Protein AF-A0A7R9DQ78-F1 (afdb_monomer)

Secondary structure (DSSP, 8-state):
------TTSHHHHHHHHHHHHTTTTTS---TT--------HHHHHHHT---TT-S-HHHHHTT----SEEEPPP----------SPPP--------------GGGGGGGSEEE-SSPPHHHHHHTT-TTTGGG-S-EEE--TTSS-S------

Organism: Timema poppense (NCBI:txid170557)

Structure (mmCIF, N/CA/C/O backbone):
data_AF-A0A7R9DQ78-F1
#
_entry.id   AF-A0A7R9DQ78-F1
#
loop_
_atom_site.group_PDB
_atom_site.id
_atom_site.type_symbol
_atom_site.label_atom_id
_atom_site.label_alt_id
_atom_site.label_comp_id
_atom_site.label_asym_id
_atom_site.label_entity_id
_atom_site.label_seq_id
_atom_site.pdbx_PDB_ins_code
_atom_site.Cartn_x
_atom_site.Cartn_y
_atom_site.Cartn_z
_atom_site.occupancy
_atom_site.B_iso_or_equiv
_atom_site.auth_seq_id
_atom_site.auth_comp_id
_atom_site.auth_asym_id
_atom_site.auth_atom_id
_atom_site.pdbx_PDB_model_num
ATOM 1 N N . MET A 1 1 ? 13.303 2.152 5.398 1.00 76.31 1 MET A N 1
ATOM 2 C CA . MET A 1 1 ? 12.383 1.521 6.368 1.00 76.31 1 MET A CA 1
ATOM 3 C C . MET A 1 1 ? 11.213 0.967 5.577 1.00 76.31 1 MET A C 1
ATOM 5 O O . MET A 1 1 ? 10.688 1.702 4.753 1.00 76.31 1 MET A O 1
ATOM 9 N N . LEU A 1 2 ? 10.875 -0.310 5.757 1.00 85.88 2 LEU A N 1
ATOM 10 C CA . LEU A 1 2 ? 9.734 -0.949 5.098 1.00 85.88 2 LEU A CA 1
ATOM 11 C C . LEU A 1 2 ? 8.553 -0.947 6.074 1.00 85.88 2 LEU A C 1
ATOM 13 O O . LEU A 1 2 ? 8.725 -1.350 7.222 1.00 85.88 2 LEU A O 1
ATOM 17 N N . LEU A 1 3 ? 7.386 -0.492 5.622 1.00 91.94 3 LEU A N 1
ATOM 18 C CA . LEU A 1 3 ? 6.128 -0.599 6.357 1.00 91.94 3 LEU A CA 1
ATOM 19 C C . LEU A 1 3 ? 5.245 -1.615 5.632 1.00 91.94 3 LEU A C 1
ATOM 21 O O . LEU A 1 3 ? 5.005 -1.466 4.435 1.00 91.94 3 LEU A O 1
ATOM 25 N N . LEU A 1 4 ? 4.789 -2.638 6.350 1.00 93.62 4 LEU A N 1
ATOM 26 C CA . LEU A 1 4 ? 3.867 -3.647 5.837 1.00 93.62 4 LEU A CA 1
ATOM 27 C C . LEU A 1 4 ? 2.483 -3.401 6.430 1.00 93.62 4 LEU A C 1
ATOM 29 O O . LEU A 1 4 ? 2.365 -3.136 7.624 1.00 93.62 4 LEU A O 1
ATOM 33 N N . LEU A 1 5 ? 1.462 -3.484 5.583 1.00 94.19 5 LEU A N 1
ATOM 34 C CA . LEU A 1 5 ? 0.057 -3.323 5.945 1.00 94.19 5 LEU A CA 1
ATOM 35 C C . LEU A 1 5 ? -0.730 -4.446 5.276 1.00 94.19 5 LEU A C 1
ATOM 37 O O . LEU A 1 5 ? -0.498 -4.738 4.100 1.00 94.19 5 LEU A O 1
ATOM 41 N N . THR A 1 6 ? -1.670 -5.057 5.992 1.00 93.75 6 THR A N 1
ATOM 42 C CA . THR A 1 6 ? -2.623 -5.978 5.368 1.00 93.75 6 THR A CA 1
ATOM 43 C C . THR A 1 6 ? -3.677 -5.188 4.590 1.00 93.75 6 THR A C 1
ATOM 45 O O . THR A 1 6 ? -4.413 -4.368 5.143 1.00 93.75 6 THR A O 1
ATOM 48 N N . ALA A 1 7 ? -3.722 -5.404 3.273 1.00 93.19 7 ALA A N 1
ATOM 49 C CA . ALA A 1 7 ? -4.668 -4.732 2.390 1.00 93.19 7 ALA A CA 1
ATOM 50 C C . ALA A 1 7 ? -6.108 -5.111 2.745 1.00 93.19 7 ALA A C 1
ATOM 52 O O . ALA A 1 7 ? -6.397 -6.257 3.091 1.00 93.19 7 ALA A O 1
ATOM 53 N N . GLY A 1 8 ? -7.018 -4.143 2.661 1.00 90.69 8 GLY A N 1
ATOM 54 C CA . GLY A 1 8 ? -8.436 -4.413 2.878 1.00 90.69 8 GLY A CA 1
ATOM 55 C C . GLY A 1 8 ? -8.864 -4.506 4.344 1.00 90.69 8 GLY A C 1
ATOM 56 O O . GLY A 1 8 ? -10.063 -4.592 4.602 1.00 90.69 8 GLY A O 1
ATOM 57 N N . THR A 1 9 ? -7.934 -4.481 5.303 1.00 93.38 9 THR A N 1
ATOM 58 C CA . THR A 1 9 ? -8.229 -4.672 6.731 1.00 93.38 9 THR A CA 1
ATOM 59 C C . THR A 1 9 ? -8.258 -3.354 7.514 1.00 93.38 9 THR A C 1
ATOM 61 O O . THR A 1 9 ? -8.007 -2.262 6.992 1.00 93.38 9 THR A O 1
ATOM 64 N N . ILE A 1 10 ? -8.518 -3.467 8.819 1.00 92.62 10 ILE A N 1
ATOM 65 C CA . ILE A 1 10 ? -8.425 -2.359 9.770 1.00 92.62 10 ILE A CA 1
ATOM 66 C C . ILE A 1 10 ? -7.028 -1.717 9.817 1.00 92.62 10 ILE A C 1
ATOM 68 O O . ILE A 1 10 ? -6.933 -0.521 10.088 1.00 92.62 10 ILE A O 1
ATOM 72 N N . GLU A 1 11 ? -5.949 -2.454 9.524 1.00 93.50 11 GLU A N 1
ATOM 73 C CA . GLU A 1 11 ? -4.587 -1.898 9.517 1.00 93.50 11 GLU A CA 1
ATOM 74 C C . GLU A 1 11 ? -4.453 -0.784 8.477 1.00 93.50 11 GLU A C 1
ATOM 76 O O . GLU A 1 11 ? -3.939 0.296 8.778 1.00 93.50 11 GLU A O 1
ATOM 81 N N . GLU A 1 12 ? -4.996 -1.003 7.277 1.00 92.00 12 GLU A N 1
ATOM 82 C CA . GLU A 1 12 ? -4.998 -0.005 6.211 1.00 92.00 12 GLU A CA 1
ATOM 83 C C . GLU A 1 12 ? -5.835 1.228 6.600 1.00 92.00 12 GLU A C 1
ATOM 85 O O . GLU A 1 12 ? -5.408 2.366 6.395 1.00 92.00 12 GLU A O 1
ATOM 90 N N . LYS A 1 13 ? -6.989 1.031 7.255 1.00 89.19 13 LYS A N 1
ATOM 91 C CA . LYS A 1 13 ? -7.836 2.133 7.755 1.00 89.19 13 LYS A CA 1
ATOM 92 C C . LYS A 1 13 ? -7.149 2.934 8.869 1.00 89.19 13 LYS A C 1
ATOM 94 O O . LYS A 1 13 ? -7.271 4.160 8.920 1.00 89.19 13 LYS A O 1
ATOM 99 N N . ILE A 1 14 ? -6.418 2.272 9.769 1.00 89.00 14 ILE A N 1
ATOM 100 C CA . ILE A 1 14 ? -5.626 2.938 10.815 1.00 89.00 14 ILE A CA 1
ATOM 101 C C . ILE A 1 14 ? -4.514 3.766 10.173 1.00 89.00 14 ILE A C 1
ATOM 103 O O . ILE A 1 14 ? -4.357 4.933 10.535 1.00 89.00 14 ILE A O 1
ATOM 107 N N . PHE A 1 15 ? -3.798 3.207 9.197 1.00 90.00 15 PHE A N 1
ATOM 108 C CA . PHE A 1 15 ? -2.771 3.926 8.449 1.00 90.00 15 PHE A CA 1
ATOM 109 C C . PHE A 1 15 ? -3.339 5.186 7.781 1.00 90.00 15 PHE A C 1
ATOM 111 O O . PHE A 1 15 ? -2.819 6.280 8.000 1.00 90.00 15 PHE A O 1
ATOM 118 N N . GLN A 1 16 ? -4.465 5.066 7.069 1.00 87.31 16 GLN A N 1
ATOM 119 C CA . GLN A 1 16 ? -5.174 6.200 6.460 1.00 87.31 16 GLN A CA 1
ATOM 120 C C . GLN A 1 16 ? -5.524 7.282 7.489 1.00 87.31 16 GLN A C 1
ATOM 122 O O . GLN A 1 16 ? -5.319 8.473 7.242 1.00 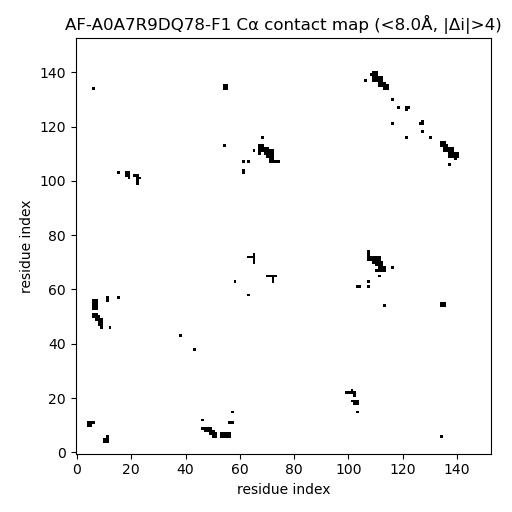87.31 16 GLN A O 1
ATOM 127 N N . ARG A 1 17 ? -6.010 6.893 8.675 1.00 84.19 17 ARG A N 1
ATOM 128 C CA . ARG A 1 17 ? -6.298 7.841 9.761 1.00 84.19 17 ARG A CA 1
ATOM 129 C C . ARG A 1 17 ? -5.046 8.495 10.317 1.00 84.19 17 ARG A C 1
ATOM 131 O O . ARG A 1 17 ? -5.105 9.681 10.609 1.00 84.19 17 ARG A O 1
ATOM 138 N N . GLN A 1 18 ? -3.946 7.766 10.487 1.00 83.75 18 GLN A N 1
ATOM 139 C CA . GLN A 1 18 ? -2.691 8.323 11.000 1.00 83.75 18 GLN A CA 1
ATOM 140 C C . GLN A 1 18 ? -2.157 9.401 10.059 1.00 83.75 18 GLN A C 1
ATOM 142 O O . GLN A 1 18 ? -1.933 10.532 10.487 1.00 83.75 18 GLN A O 1
ATOM 147 N N . ILE A 1 19 ? -2.059 9.095 8.765 1.00 78.94 19 ILE A N 1
ATOM 148 C CA . ILE A 1 19 ? -1.566 10.063 7.781 1.00 78.94 19 ILE A CA 1
ATOM 149 C C . ILE A 1 19 ? -2.541 11.231 7.577 1.00 78.94 19 ILE A C 1
ATOM 151 O O . ILE A 1 19 ? -2.100 12.341 7.298 1.00 78.94 19 ILE A O 1
ATOM 155 N N . SER A 1 20 ? -3.848 11.025 7.779 1.00 72.88 20 SER A N 1
ATOM 156 C CA . SER A 1 20 ? -4.847 12.102 7.699 1.00 72.88 20 SER A CA 1
ATOM 157 C C . SER A 1 20 ? -4.870 12.986 8.956 1.00 72.88 20 SER A C 1
ATOM 159 O O . SER A 1 20 ? -4.969 14.204 8.847 1.00 72.88 20 SER A O 1
ATOM 161 N N . LYS A 1 21 ? -4.736 12.408 10.161 1.00 63.38 21 LYS A N 1
ATOM 162 C CA . LYS A 1 21 ? -4.788 13.136 11.445 1.00 63.38 21 LYS A CA 1
ATOM 163 C C . LYS A 1 21 ? -3.554 13.997 11.702 1.00 63.38 21 LYS A C 1
ATOM 165 O O . LYS A 1 21 ? -3.697 15.099 12.221 1.00 63.38 21 LYS A O 1
ATOM 170 N N . THR A 1 22 ? -2.361 13.551 11.305 1.00 53.00 22 THR A N 1
ATOM 171 C CA . THR A 1 22 ? -1.134 14.365 11.415 1.00 53.00 22 THR A CA 1
ATOM 172 C C . THR A 1 22 ? -1.160 15.606 10.507 1.00 53.00 22 THR A C 1
ATOM 174 O O . THR A 1 22 ? -0.344 16.501 10.686 1.00 53.00 22 THR A O 1
ATOM 177 N N . GLY A 1 23 ? -2.095 15.698 9.553 1.00 48.34 23 GLY A N 1
ATOM 178 C CA . GLY A 1 23 ? -2.312 16.899 8.736 1.00 48.34 23 GLY A CA 1
ATOM 179 C C . GLY A 1 23 ? -3.198 17.975 9.379 1.00 48.34 23 GLY A C 1
ATOM 180 O O . GLY A 1 23 ? -3.274 19.067 8.839 1.00 48.34 23 GLY A O 1
ATOM 181 N N . LEU A 1 24 ? -3.871 17.687 10.502 1.00 44.72 24 LEU A N 1
ATOM 182 C CA . LEU A 1 24 ? -4.778 18.628 11.184 1.00 44.72 24 LEU A CA 1
ATOM 183 C C . LEU A 1 24 ? -4.244 19.113 12.542 1.00 44.72 24 LEU A C 1
ATOM 185 O O . LEU A 1 24 ? -4.721 20.115 13.065 1.00 44.72 24 LEU A O 1
ATOM 189 N N . SER A 1 25 ? -3.258 18.426 13.129 1.00 46.66 25 SER A N 1
ATOM 190 C CA . SER A 1 25 ? -2.726 18.733 14.468 1.00 46.66 25 SER A CA 1
ATOM 191 C C . SER A 1 25 ? -1.765 19.927 14.524 1.00 46.66 25 SER A C 1
ATOM 193 O O . SER A 1 25 ? -1.240 20.225 15.592 1.00 46.66 25 SER A O 1
ATOM 195 N N . GLU A 1 26 ? -1.503 20.591 13.397 1.00 49.69 26 GLU A N 1
ATOM 196 C CA . GLU A 1 26 ? -0.746 21.852 13.353 1.00 49.69 26 GLU A CA 1
ATOM 197 C C . GLU A 1 26 ? -1.657 23.081 13.566 1.00 49.69 26 GLU A C 1
ATOM 199 O O . GLU A 1 26 ? -1.175 24.177 13.844 1.00 49.69 26 GLU A O 1
ATOM 204 N N . ALA A 1 27 ? -2.983 22.898 13.522 1.00 50.84 27 ALA A N 1
ATOM 205 C CA . ALA A 1 27 ? -3.949 23.908 13.936 1.00 50.84 27 ALA A CA 1
ATOM 206 C C . ALA A 1 27 ? -4.139 23.841 15.461 1.00 50.84 27 ALA A C 1
ATOM 208 O O . ALA A 1 27 ? -4.576 22.827 16.002 1.00 50.84 27 ALA A O 1
ATOM 209 N N . VAL A 1 28 ? -3.788 24.923 16.159 1.00 50.69 28 VAL A N 1
ATOM 210 C CA . VAL A 1 28 ? -3.911 25.082 17.617 1.00 50.69 28 VAL A CA 1
ATOM 211 C C . VAL A 1 28 ? -5.338 24.738 18.068 1.00 50.69 28 VAL A C 1
ATOM 213 O O . VAL A 1 28 ? -6.279 25.475 17.782 1.00 50.69 28 VAL A O 1
ATOM 216 N N . VAL A 1 29 ? -5.507 23.610 18.764 1.00 58.34 29 VAL A N 1
ATOM 217 C CA . VAL A 1 29 ? -6.803 23.204 19.325 1.00 58.34 29 VAL A CA 1
ATOM 218 C C . VAL A 1 29 ? -7.006 23.926 20.651 1.00 58.34 29 VAL A C 1
ATOM 220 O O . VAL A 1 29 ? -6.279 23.697 21.617 1.00 58.34 29 VAL A O 1
ATOM 223 N N . ASP A 1 30 ? -8.007 24.801 20.682 1.00 52.09 30 ASP A N 1
ATOM 224 C CA . ASP A 1 30 ? -8.514 25.436 21.894 1.00 52.09 30 ASP A CA 1
ATOM 225 C C . ASP A 1 30 ? -8.951 24.341 22.900 1.00 52.09 30 ASP A C 1
ATOM 227 O O . ASP A 1 30 ? -9.775 23.488 22.547 1.00 52.09 30 ASP A O 1
ATOM 231 N N . PRO A 1 31 ? -8.421 24.305 24.141 1.00 55.16 31 PRO A N 1
ATOM 232 C CA . PRO A 1 31 ? -8.702 23.242 25.116 1.00 55.16 31 PRO A CA 1
ATOM 233 C C . PRO A 1 31 ? -10.181 23.158 25.530 1.00 55.16 31 PRO A C 1
ATOM 235 O O . PRO A 1 31 ? -10.592 22.183 26.158 1.00 55.16 31 PRO A O 1
ATOM 238 N N . SER A 1 32 ? -10.987 24.160 25.171 1.00 53.84 32 SER A N 1
ATOM 239 C CA . SER A 1 32 ? -12.433 24.205 25.398 1.00 53.84 32 SER A CA 1
ATOM 240 C C . SER A 1 32 ? -13.258 23.425 24.360 1.00 53.84 32 SER A C 1
ATOM 242 O O . SER A 1 32 ? -14.420 23.111 24.614 1.00 53.84 32 SER A O 1
ATOM 244 N N . ASN A 1 33 ? -12.665 23.055 23.219 1.00 49.62 33 ASN A N 1
ATOM 245 C CA . ASN A 1 33 ? -13.328 22.327 22.137 1.00 49.62 33 ASN A CA 1
ATOM 246 C C . ASN A 1 33 ? -12.685 20.949 21.948 1.00 49.62 33 ASN A C 1
ATOM 248 O O . ASN A 1 33 ? -12.184 20.602 20.877 1.00 49.62 33 ASN A O 1
ATOM 252 N N . ILE A 1 34 ? -12.698 20.144 23.018 1.00 52.47 34 ILE A N 1
ATOM 253 C CA . ILE A 1 34 ? -12.461 18.700 22.920 1.00 52.47 34 ILE A CA 1
ATOM 254 C C . ILE A 1 34 ? -13.654 18.131 22.153 1.00 52.47 34 ILE A C 1
ATOM 256 O O . ILE A 1 34 ? -14.631 17.647 22.727 1.00 52.47 34 ILE A O 1
ATOM 260 N N . ASN A 1 35 ? -13.602 18.255 20.830 1.00 52.78 35 ASN A N 1
ATOM 261 C CA . ASN A 1 35 ? -14.538 17.622 19.933 1.00 52.78 35 ASN A CA 1
ATOM 262 C C . ASN A 1 35 ? -14.299 16.121 20.088 1.00 52.78 35 ASN A C 1
ATOM 264 O O . ASN A 1 35 ? -13.383 15.550 19.495 1.00 52.78 35 ASN A O 1
ATOM 268 N N . VAL A 1 36 ? -15.062 15.502 20.992 1.00 53.25 36 VAL A N 1
ATOM 269 C CA . VAL A 1 36 ? -15.149 14.052 21.124 1.00 53.25 36 VAL A CA 1
ATOM 270 C C . VAL A 1 36 ? -15.403 13.561 19.712 1.00 53.25 36 VAL A C 1
ATOM 272 O O . VAL A 1 36 ? -16.438 13.882 19.140 1.00 53.25 36 VAL A O 1
ATOM 275 N N . ASN A 1 37 ? -14.409 12.899 19.127 1.00 62.12 37 ASN A N 1
ATOM 276 C CA . ASN A 1 37 ? -14.363 12.534 17.719 1.00 62.12 37 ASN A CA 1
ATOM 277 C C . ASN A 1 37 ? -15.493 11.531 17.427 1.00 62.12 37 ASN A C 1
ATOM 279 O O . ASN A 1 37 ? -15.273 10.320 17.450 1.00 62.12 37 ASN A O 1
ATOM 283 N N . LYS A 1 38 ? -16.723 12.035 17.266 1.00 64.00 38 LYS A N 1
ATOM 284 C CA . LYS A 1 38 ? -17.941 11.259 17.046 1.00 64.00 38 LYS A CA 1
ATOM 285 C C . LYS A 1 38 ? -17.854 10.682 15.645 1.00 64.00 38 LYS A C 1
ATOM 287 O O . LYS A 1 38 ? -18.140 11.363 14.668 1.00 64.00 38 LYS A O 1
ATOM 292 N N . MET A 1 39 ? -17.412 9.435 15.571 1.00 67.06 39 MET A N 1
ATOM 293 C CA . MET A 1 39 ? -17.482 8.655 14.346 1.00 67.06 39 MET A CA 1
ATOM 294 C C . MET A 1 39 ? -18.939 8.338 14.041 1.00 67.06 39 MET A C 1
ATOM 296 O O . MET A 1 39 ? -19.699 7.995 14.949 1.00 67.06 39 MET A O 1
ATOM 300 N N . ALA A 1 40 ? -19.323 8.434 12.775 1.00 77.38 40 ALA A N 1
ATOM 301 C CA . ALA A 1 40 ? -20.652 8.007 12.371 1.00 77.38 40 ALA A CA 1
ATOM 302 C C . ALA A 1 40 ? -20.751 6.471 12.389 1.00 77.38 40 ALA A C 1
ATOM 304 O O . ALA A 1 40 ? -19.771 5.767 12.137 1.00 77.38 40 ALA A O 1
ATOM 305 N N . ASP A 1 41 ? -21.951 5.933 12.620 1.00 80.81 41 ASP A N 1
ATOM 306 C CA . ASP A 1 41 ? -22.183 4.481 12.672 1.00 80.81 41 ASP A CA 1
ATOM 307 C C . ASP A 1 41 ? -21.715 3.747 11.407 1.00 80.81 41 ASP A C 1
ATOM 309 O O . ASP A 1 41 ? -21.248 2.611 11.475 1.00 80.81 41 ASP A O 1
ATOM 313 N N . HIS A 1 42 ? -21.819 4.386 10.239 1.00 78.31 42 HIS A N 1
ATOM 314 C CA . HIS A 1 42 ? -21.351 3.804 8.982 1.00 78.31 42 HIS A CA 1
ATOM 315 C C . HIS A 1 42 ? -19.818 3.756 8.893 1.00 78.31 42 HIS A C 1
ATOM 317 O O . HIS A 1 42 ? -19.286 2.769 8.399 1.00 78.31 42 HIS A O 1
ATOM 323 N N . GLU A 1 43 ? -19.103 4.753 9.426 1.00 75.62 43 GLU A N 1
ATOM 324 C CA . GLU A 1 43 ? -17.633 4.751 9.499 1.00 75.62 43 GLU A CA 1
ATOM 325 C C . GLU A 1 43 ? -17.115 3.736 10.522 1.00 75.62 43 GLU A C 1
ATOM 327 O O . GLU A 1 43 ? -16.046 3.154 10.344 1.00 75.62 43 GLU A O 1
ATOM 332 N N . LEU A 1 44 ? -17.859 3.529 11.614 1.00 83.94 44 LEU A N 1
ATOM 333 C CA . LEU A 1 44 ? -17.580 2.473 12.588 1.00 83.94 44 LEU A CA 1
ATOM 334 C C . LEU A 1 44 ? -17.720 1.094 11.945 1.00 83.94 44 LEU A C 1
ATOM 336 O O . LEU A 1 44 ? -16.839 0.259 12.119 1.00 83.94 44 LEU A O 1
ATOM 340 N N . LYS A 1 45 ? -18.793 0.864 11.180 1.00 85.38 45 LYS A N 1
ATOM 341 C CA . LYS A 1 45 ? -18.982 -0.389 10.434 1.00 85.38 45 LYS A CA 1
ATOM 342 C C . LYS A 1 45 ? -17.883 -0.591 9.395 1.00 85.38 45 LYS A C 1
ATOM 344 O O . LYS A 1 45 ? -17.265 -1.646 9.382 1.00 85.38 45 LYS A O 1
ATOM 349 N N . ASP A 1 46 ? -17.593 0.433 8.594 1.00 83.38 46 ASP A N 1
ATOM 350 C CA . ASP A 1 46 ? -16.532 0.411 7.581 1.00 83.38 46 ASP A CA 1
ATOM 351 C C . ASP A 1 46 ? -15.145 0.085 8.166 1.00 83.38 46 ASP A C 1
ATOM 353 O O . ASP A 1 46 ? -14.362 -0.625 7.539 1.00 83.38 46 ASP A O 1
ATOM 357 N N . LEU A 1 47 ? -14.856 0.523 9.399 1.00 85.06 47 LEU A N 1
ATOM 358 C CA . LEU A 1 47 ? -13.591 0.231 10.084 1.00 85.06 47 LEU A CA 1
ATOM 359 C C . LEU A 1 47 ? -13.352 -1.273 10.309 1.00 85.06 47 LEU A C 1
ATOM 361 O O . LEU A 1 47 ? -12.201 -1.708 10.340 1.00 85.06 47 LEU A O 1
ATOM 365 N N . PHE A 1 48 ? -14.425 -2.050 10.470 1.00 86.69 48 PHE A N 1
ATOM 366 C CA . PHE A 1 48 ? -14.375 -3.497 10.701 1.00 86.69 48 PHE A CA 1
ATOM 367 C C . PHE A 1 48 ? -14.786 -4.316 9.470 1.00 86.69 48 PHE A C 1
ATOM 369 O O . PHE A 1 48 ? -14.898 -5.539 9.557 1.00 86.69 48 PHE A O 1
ATOM 376 N N . THR A 1 49 ? -14.989 -3.668 8.321 1.00 88.00 49 THR A N 1
ATOM 377 C CA . THR A 1 49 ? -15.295 -4.344 7.059 1.00 88.00 49 THR A CA 1
ATOM 378 C C . THR A 1 49 ? -14.007 -4.753 6.350 1.00 88.00 49 THR A C 1
ATOM 380 O O . THR A 1 49 ? -13.145 -3.920 6.063 1.00 88.00 49 THR A O 1
ATOM 383 N N . LEU A 1 50 ? -13.902 -6.039 6.013 1.00 90.44 50 LEU A N 1
ATOM 384 C CA . LEU A 1 50 ? -12.850 -6.557 5.143 1.00 90.44 50 LEU A CA 1
ATOM 385 C C . LEU A 1 50 ? -13.172 -6.235 3.677 1.00 90.44 50 LEU A C 1
ATOM 387 O O . LEU A 1 50 ? -14.243 -6.582 3.182 1.00 90.44 50 LEU A O 1
ATOM 391 N N . HIS A 1 51 ? -12.234 -5.603 2.978 1.00 89.31 51 HIS A N 1
ATOM 392 C CA . HIS A 1 51 ? -12.361 -5.254 1.564 1.00 89.31 51 HIS A CA 1
ATOM 393 C C . HIS A 1 51 ? -11.444 -6.132 0.703 1.00 89.31 51 HIS A C 1
ATOM 395 O O . HIS A 1 51 ? -10.285 -5.797 0.482 1.00 89.31 51 HIS A O 1
ATOM 401 N N . GLU A 1 52 ? -11.964 -7.247 0.189 1.00 88.81 52 GLU A N 1
ATOM 402 C CA . GLU A 1 52 ? -11.165 -8.253 -0.538 1.00 88.81 52 GLU A CA 1
ATOM 403 C C . GLU A 1 52 ? -10.904 -7.895 -2.011 1.00 88.81 52 GLU A C 1
ATOM 405 O O . GLU A 1 52 ? -9.955 -8.380 -2.623 1.00 88.81 52 GLU A O 1
ATOM 410 N N . HIS A 1 53 ? -11.743 -7.040 -2.601 1.00 86.50 53 HIS A N 1
ATOM 411 C CA . HIS A 1 53 ? -11.717 -6.750 -4.040 1.00 86.50 53 HIS A CA 1
ATOM 412 C C . HIS A 1 53 ? -10.861 -5.538 -4.429 1.00 86.50 53 HIS A C 1
ATOM 414 O O . HIS A 1 53 ? -10.756 -5.222 -5.613 1.00 86.50 53 HIS A O 1
ATOM 420 N N . CYS A 1 54 ? -10.262 -4.845 -3.458 1.00 86.50 54 CYS A N 1
ATOM 421 C CA . CYS A 1 54 ? -9.437 -3.670 -3.711 1.00 86.50 54 CYS A CA 1
ATOM 422 C C . CYS A 1 54 ? -7.973 -3.968 -3.357 1.00 86.50 54 CYS A C 1
ATOM 424 O O . CYS A 1 54 ? -7.685 -4.249 -2.194 1.00 86.50 54 CYS A O 1
ATOM 426 N N . PRO A 1 55 ? -7.027 -3.883 -4.313 1.00 87.81 55 PRO A N 1
ATOM 427 C CA . PRO A 1 55 ? -5.619 -4.176 -4.041 1.00 87.81 55 PRO A CA 1
ATOM 428 C C . PRO A 1 55 ? -4.985 -3.176 -3.062 1.00 87.81 55 PRO A C 1
ATOM 430 O O . PRO A 1 55 ? -4.046 -3.532 -2.351 1.00 87.81 55 PRO A O 1
ATOM 433 N N . CYS A 1 56 ? -5.492 -1.939 -3.025 1.00 92.94 56 CYS A N 1
ATOM 434 C CA . CYS A 1 56 ? -5.135 -0.918 -2.046 1.00 92.94 56 CYS A CA 1
ATOM 435 C C . CYS A 1 56 ? -6.235 0.145 -1.961 1.00 92.94 56 CYS A C 1
ATOM 437 O O . CYS A 1 56 ? -6.405 0.963 -2.871 1.00 92.94 56 CYS A O 1
ATOM 439 N N . GLN A 1 57 ? -6.953 0.177 -0.840 1.00 91.12 57 GLN A N 1
ATOM 440 C CA . GLN A 1 57 ? -7.974 1.196 -0.595 1.00 91.12 57 GLN A CA 1
ATOM 441 C C . GLN A 1 57 ? -7.366 2.593 -0.490 1.00 91.12 57 GLN A C 1
ATOM 443 O O . GLN A 1 57 ? -8.000 3.576 -0.863 1.00 91.12 57 GLN A O 1
ATOM 448 N N . THR A 1 58 ? -6.130 2.697 -0.001 1.00 91.06 58 THR A N 1
ATOM 449 C CA . THR A 1 58 ? -5.440 3.985 0.127 1.00 91.06 58 THR A CA 1
ATOM 450 C C . THR A 1 58 ? -5.211 4.626 -1.241 1.00 91.06 58 THR A C 1
ATOM 452 O O . THR A 1 58 ? -5.467 5.814 -1.404 1.00 91.06 58 THR A O 1
ATOM 455 N N . HIS A 1 59 ? -4.826 3.844 -2.255 1.00 91.62 59 HIS A N 1
ATOM 456 C CA . HIS A 1 59 ? -4.709 4.332 -3.632 1.00 91.62 59 HIS A CA 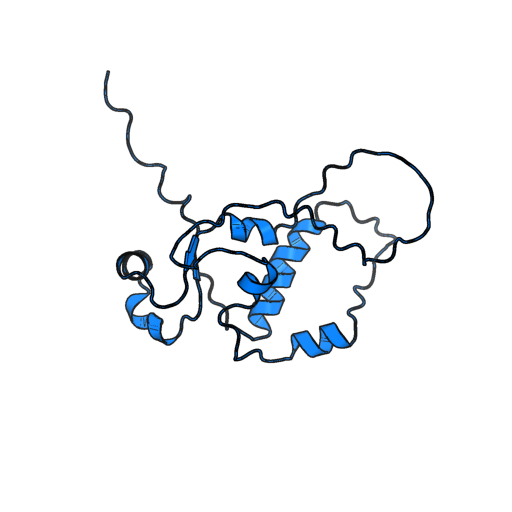1
ATOM 457 C C . HIS A 1 59 ? -6.063 4.781 -4.204 1.00 91.62 59 HIS A C 1
ATOM 459 O O . HIS A 1 59 ? -6.158 5.832 -4.836 1.00 91.62 59 HIS A O 1
ATOM 465 N N . GLN A 1 60 ? -7.129 4.023 -3.932 1.00 88.50 60 GLN A N 1
ATOM 466 C CA . GLN A 1 60 ? -8.485 4.389 -4.345 1.00 88.50 60 GLN A CA 1
ATOM 467 C C . GLN A 1 60 ? -8.954 5.699 -3.690 1.00 88.50 60 GLN A C 1
ATOM 469 O O . GLN A 1 60 ? -9.568 6.535 -4.352 1.00 88.50 60 GLN A O 1
ATOM 474 N N . LEU A 1 61 ? -8.634 5.906 -2.409 1.00 87.31 61 LEU A N 1
ATOM 475 C CA . LEU A 1 61 ? -8.979 7.123 -1.673 1.00 87.31 61 LEU A CA 1
ATOM 476 C C . LEU A 1 61 ? -8.256 8.359 -2.222 1.00 87.31 61 LEU A C 1
ATOM 478 O O . LEU A 1 61 ? -8.846 9.435 -2.270 1.00 87.31 61 LEU A O 1
ATOM 482 N N . LEU A 1 62 ? -7.012 8.194 -2.683 1.00 86.12 62 LEU A N 1
ATOM 483 C CA . LEU A 1 62 ? -6.236 9.250 -3.339 1.00 86.12 62 LEU A CA 1
ATOM 484 C C . LEU A 1 62 ? -6.819 9.684 -4.692 1.00 86.12 62 LEU A C 1
ATOM 486 O O . LEU A 1 62 ? -6.353 10.676 -5.243 1.00 86.12 62 LEU A O 1
ATOM 490 N N . ARG A 1 63 ? -7.796 8.940 -5.243 1.00 84.31 63 ARG A N 1
ATOM 491 C CA . ARG A 1 63 ? -8.375 9.156 -6.584 1.00 84.31 63 ARG A CA 1
ATOM 492 C C . ARG A 1 63 ? -7.302 9.332 -7.662 1.00 84.31 63 ARG A C 1
ATOM 494 O O . ARG A 1 63 ? -7.432 10.132 -8.582 1.00 84.31 63 ARG A O 1
ATOM 501 N N . CYS A 1 64 ? -6.222 8.574 -7.519 1.00 85.31 64 CYS A N 1
ATOM 502 C CA . CYS A 1 64 ? -5.072 8.670 -8.389 1.00 85.31 64 CYS A CA 1
ATOM 503 C C . CYS A 1 64 ? -5.347 7.999 -9.746 1.00 85.31 64 CYS A C 1
ATOM 505 O O . CYS A 1 64 ? -5.762 6.841 -9.796 1.00 85.31 64 CYS A O 1
ATOM 507 N N . GLY A 1 65 ? -5.079 8.717 -10.841 1.00 85.06 65 GLY A N 1
ATOM 508 C CA . GLY A 1 65 ? -5.219 8.219 -12.215 1.00 85.06 65 GLY A CA 1
ATOM 509 C C . GLY A 1 65 ? -3.980 7.517 -12.786 1.00 85.06 65 GLY A C 1
ATOM 510 O O . GLY A 1 65 ? -3.900 7.345 -14.000 1.00 85.06 65 GLY A O 1
ATOM 511 N N . CYS A 1 66 ? -2.986 7.162 -11.963 1.00 88.81 66 CYS A N 1
ATOM 512 C CA . CYS A 1 66 ? -1.754 6.544 -12.458 1.00 88.81 66 CYS A CA 1
ATOM 513 C C . CYS A 1 66 ? -1.973 5.09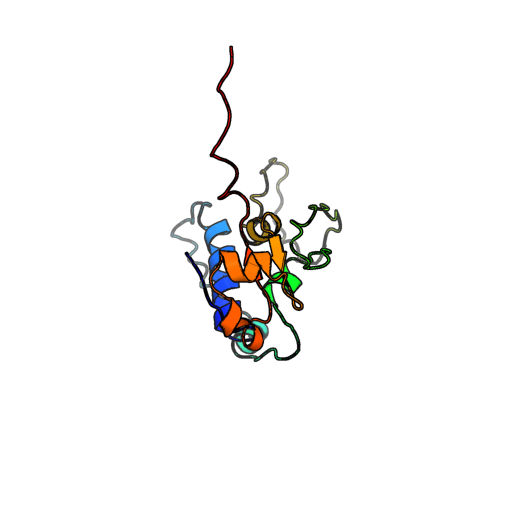8 -12.924 1.00 88.81 66 CYS A C 1
ATOM 515 O O . CYS A 1 66 ? -2.884 4.403 -12.472 1.00 88.81 66 CYS A O 1
ATOM 517 N N . SER A 1 67 ? -1.069 4.597 -13.770 1.00 88.81 67 SER A N 1
ATOM 518 C CA . SER A 1 67 ? -1.119 3.196 -14.218 1.00 88.81 67 SER A CA 1
ATOM 519 C C . SER A 1 67 ? -0.600 2.201 -13.169 1.00 88.81 67 SER A C 1
ATOM 521 O O . SER A 1 67 ? -0.534 1.003 -13.443 1.00 88.81 67 SER A O 1
ATOM 523 N N . SER A 1 68 ? -0.163 2.683 -11.998 1.00 90.75 68 SER A N 1
ATOM 524 C CA . SER A 1 68 ? 0.490 1.896 -10.941 1.00 90.75 68 SER A CA 1
ATOM 525 C C . SER A 1 68 ? 1.697 1.076 -11.440 1.00 90.75 68 SER A C 1
ATOM 527 O O . SER A 1 68 ? 1.951 -0.035 -10.977 1.00 90.75 68 SER A O 1
ATOM 529 N N . ARG A 1 69 ? 2.455 1.611 -12.410 1.00 89.44 69 ARG A N 1
ATOM 530 C CA . ARG A 1 69 ? 3.632 0.962 -13.032 1.00 89.44 69 ARG A CA 1
ATOM 531 C C . ARG A 1 69 ? 4.969 1.576 -12.604 1.00 89.44 69 ARG A C 1
ATOM 533 O O . ARG A 1 69 ? 5.950 1.508 -13.348 1.00 89.44 69 ARG A O 1
ATOM 540 N N . GLY A 1 70 ? 5.013 2.150 -11.409 1.00 86.75 70 GLY A N 1
ATOM 541 C CA . GLY A 1 70 ? 6.168 2.863 -10.867 1.00 86.75 70 GLY A CA 1
ATOM 542 C C . GLY A 1 70 ? 6.243 4.320 -11.303 1.00 86.75 70 GLY A C 1
ATOM 543 O O . GLY A 1 70 ? 7.333 4.869 -11.417 1.00 86.75 70 GLY A O 1
ATOM 544 N N . GLU A 1 71 ? 5.095 4.924 -11.586 1.00 84.50 71 GLU A N 1
ATOM 545 C CA . GLU A 1 71 ? 4.966 6.346 -11.897 1.00 84.50 71 GLU A CA 1
ATOM 546 C C . GLU A 1 71 ? 4.677 7.114 -10.609 1.00 84.50 71 GLU A C 1
ATOM 548 O O . GLU A 1 71 ? 3.952 6.614 -9.744 1.00 84.50 71 GLU A O 1
ATOM 553 N N . VAL A 1 72 ? 5.237 8.318 -10.493 1.00 83.38 72 VAL A N 1
ATOM 554 C CA . VAL A 1 72 ? 4.735 9.322 -9.552 1.00 83.38 72 VAL A CA 1
ATOM 555 C C . VAL A 1 72 ? 3.546 9.996 -10.242 1.00 83.38 72 VAL A C 1
ATOM 557 O O . VAL A 1 72 ? 3.737 10.530 -11.336 1.00 83.38 72 VAL A O 1
ATOM 560 N N . PRO A 1 73 ? 2.332 9.925 -9.677 1.00 79.56 73 PRO A N 1
ATOM 561 C CA . PRO A 1 73 ? 1.152 10.542 -10.271 1.00 79.56 73 PRO A CA 1
ATOM 562 C C . PRO A 1 73 ? 1.350 12.031 -10.552 1.00 79.56 73 PRO A C 1
ATOM 564 O O . PRO A 1 73 ? 1.812 12.768 -9.680 1.00 79.56 73 PRO A O 1
ATOM 567 N N . ASP A 1 74 ? 0.948 12.478 -11.743 1.00 65.69 74 ASP A N 1
ATOM 568 C CA . ASP A 1 74 ? 0.841 13.908 -12.016 1.00 65.69 74 ASP A CA 1
ATOM 569 C C . ASP A 1 74 ? -0.377 14.441 -11.259 1.00 65.69 74 ASP A C 1
ATOM 571 O O . ASP A 1 74 ? -1.480 13.886 -11.358 1.00 65.69 74 ASP A O 1
ATOM 575 N N . TYR A 1 75 ? -0.170 15.458 -10.428 1.00 61.81 75 TYR A N 1
ATOM 576 C CA . TYR A 1 75 ? -1.264 16.037 -9.666 1.00 61.81 75 TYR A CA 1
ATOM 577 C C . TYR A 1 75 ? -2.113 16.850 -10.649 1.00 61.81 75 TYR A C 1
ATOM 579 O O . TYR A 1 75 ? -1.741 17.926 -11.107 1.00 61.81 75 TYR A O 1
ATOM 587 N N . LEU A 1 76 ? -3.273 16.321 -11.014 1.00 55.03 76 LEU A N 1
ATOM 588 C CA . LEU A 1 76 ? -4.313 17.150 -11.594 1.00 55.03 76 LEU A CA 1
ATOM 589 C C . LEU A 1 76 ? -5.111 17.668 -10.404 1.00 55.03 76 LEU A C 1
ATOM 591 O O . LEU A 1 76 ? -5.822 16.900 -9.757 1.00 55.03 76 LEU A O 1
ATOM 595 N N . GLU A 1 77 ? -4.941 18.950 -10.072 1.00 47.44 77 GLU A N 1
ATOM 596 C CA . GLU A 1 77 ? -5.918 19.690 -9.270 1.00 47.44 77 GLU A CA 1
ATOM 597 C C . GLU A 1 77 ? -7.249 19.614 -10.029 1.00 47.44 77 GLU A C 1
ATOM 599 O O . GLU A 1 77 ? -7.559 20.454 -10.875 1.00 47.44 77 GLU A O 1
ATOM 604 N N . ASP A 1 78 ? -8.010 18.546 -9.806 1.00 41.72 78 ASP A N 1
ATOM 605 C CA . ASP A 1 78 ? -9.378 18.465 -10.273 1.00 41.72 78 ASP A CA 1
ATOM 606 C C . ASP A 1 78 ? -10.157 19.508 -9.475 1.00 41.72 78 ASP A C 1
ATO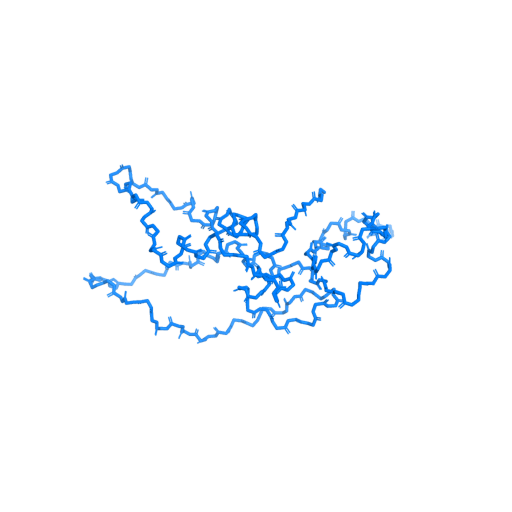M 608 O O . ASP A 1 78 ? -10.540 19.292 -8.325 1.00 41.72 78 ASP A O 1
ATOM 612 N N . GLY A 1 79 ? -10.372 20.665 -10.103 1.00 43.34 79 GLY A N 1
ATOM 613 C CA . GLY A 1 79 ? -11.261 21.736 -9.657 1.00 43.34 79 GLY A CA 1
ATOM 614 C C . GLY A 1 79 ? -12.733 21.316 -9.561 1.00 43.34 79 GLY A C 1
ATOM 615 O O . GLY A 1 79 ? -13.622 22.162 -9.632 1.00 43.34 79 GLY A O 1
ATOM 616 N N . SER A 1 80 ? -13.013 20.028 -9.384 1.00 36.12 80 SER A N 1
ATOM 617 C CA . SER A 1 80 ? -14.302 19.507 -8.974 1.00 36.12 80 SER A CA 1
ATOM 618 C C . SER A 1 80 ? -14.452 19.717 -7.474 1.00 36.12 80 SER A C 1
ATOM 620 O O . SER A 1 80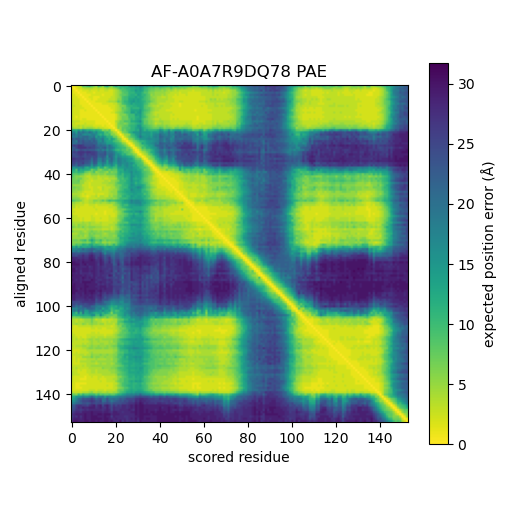 ? -14.194 18.849 -6.639 1.00 36.12 80 SER A O 1
ATOM 622 N N . THR A 1 81 ? -14.918 20.916 -7.136 1.00 38.47 81 THR A N 1
ATOM 623 C CA . THR A 1 81 ? -15.668 21.173 -5.913 1.00 38.47 81 THR A CA 1
ATOM 624 C C . THR A 1 81 ? -16.671 20.038 -5.691 1.00 38.47 81 THR A C 1
ATOM 626 O O . THR A 1 81 ? -17.728 20.009 -6.320 1.00 38.47 81 THR A O 1
ATOM 629 N N . VAL A 1 82 ? -16.387 19.113 -4.770 1.00 38.7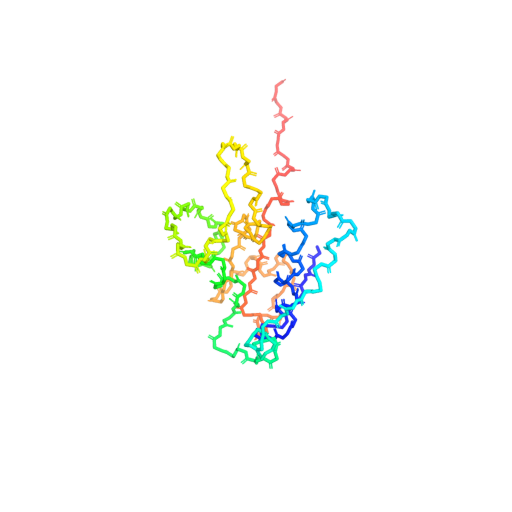5 82 VAL A N 1
ATOM 630 C CA . VAL A 1 82 ? -17.455 18.336 -4.132 1.00 38.75 82 VAL A CA 1
ATOM 631 C C . VAL A 1 82 ? -18.103 19.276 -3.125 1.00 38.75 82 VAL A C 1
ATOM 633 O O . VAL A 1 82 ? -17.832 19.269 -1.926 1.00 38.75 82 VAL A O 1
ATOM 636 N N . SER A 1 83 ? -18.938 20.157 -3.663 1.00 41.84 83 SER A N 1
ATOM 637 C CA . SER A 1 83 ? -20.016 20.801 -2.940 1.00 41.84 83 SER A CA 1
ATOM 638 C C . SER A 1 83 ? -20.993 19.714 -2.497 1.00 41.84 83 SER A C 1
ATOM 640 O O . SER A 1 83 ? -21.932 19.420 -3.219 1.00 41.84 83 SER A O 1
ATOM 642 N N . ASP A 1 84 ? -20.713 19.084 -1.356 1.00 40.59 84 ASP A N 1
ATOM 643 C CA . ASP A 1 84 ? -21.720 18.442 -0.496 1.00 40.59 84 ASP A CA 1
ATOM 644 C C . ASP A 1 84 ? -21.194 18.172 0.929 1.00 40.59 84 ASP A C 1
ATOM 646 O O . ASP A 1 84 ? -21.589 17.228 1.613 1.00 40.59 84 ASP A O 1
ATOM 650 N N . ILE A 1 85 ? -20.336 19.058 1.445 1.00 48.47 85 ILE A N 1
ATOM 651 C CA . ILE A 1 85 ? -20.262 19.264 2.895 1.00 48.47 85 ILE A CA 1
ATOM 652 C C . ILE A 1 85 ? -21.119 20.485 3.189 1.00 48.47 85 ILE A C 1
ATOM 654 O O . ILE A 1 85 ? -20.778 21.605 2.811 1.00 48.47 85 ILE A O 1
ATOM 658 N N . ARG A 1 86 ? -22.278 20.243 3.812 1.00 41.12 86 ARG A N 1
ATOM 659 C CA . ARG A 1 86 ? -23.225 21.288 4.206 1.00 41.12 86 ARG A CA 1
ATOM 660 C C . ARG A 1 86 ? -22.478 22.439 4.896 1.00 41.12 86 ARG A C 1
ATOM 662 O O . ARG A 1 86 ? -21.809 22.191 5.899 1.00 41.12 86 ARG A O 1
ATOM 669 N N . PRO A 1 87 ? -22.596 23.682 4.402 1.00 39.41 87 PRO A N 1
ATOM 670 C CA . PRO A 1 87 ? -21.962 24.824 5.033 1.00 39.41 87 PRO A CA 1
ATOM 671 C C . PRO A 1 87 ? -22.656 25.094 6.370 1.00 39.41 87 PRO A C 1
ATOM 673 O O . PRO A 1 87 ? -23.854 25.380 6.421 1.00 39.41 87 PRO A O 1
ATOM 676 N N . CYS A 1 88 ? -21.909 24.990 7.467 1.00 41.00 88 CYS A N 1
ATOM 677 C CA . CYS A 1 88 ? -22.344 25.522 8.751 1.00 41.00 88 CYS A CA 1
ATOM 678 C C . CYS A 1 88 ? -22.523 27.041 8.601 1.00 41.00 88 CYS A C 1
ATOM 680 O O . CYS A 1 88 ? -21.591 27.764 8.254 1.00 41.00 88 CYS A O 1
ATOM 682 N N . GLN A 1 89 ? -23.753 27.500 8.816 1.00 53.81 89 GLN A N 1
ATOM 683 C CA . GLN A 1 89 ? -24.197 28.880 8.656 1.00 53.81 89 GLN A CA 1
ATOM 684 C C . GLN A 1 89 ? -23.621 29.794 9.746 1.00 53.81 89 GLN A C 1
ATOM 686 O O . GLN A 1 89 ? -24.293 30.019 10.745 1.00 53.81 89 GLN A O 1
ATOM 691 N N . LEU A 1 90 ? -22.430 30.370 9.569 1.00 38.94 90 LEU A N 1
ATOM 692 C CA . LEU A 1 90 ? -22.044 31.582 10.302 1.00 38.94 90 LEU A CA 1
ATOM 693 C C . LEU A 1 90 ? -21.228 32.524 9.403 1.00 38.94 90 LEU A C 1
ATOM 695 O O . LEU A 1 90 ? -20.145 32.210 8.922 1.00 38.94 90 LEU A O 1
ATOM 699 N N . ASN A 1 91 ? -21.828 33.688 9.172 1.00 40.34 91 ASN A N 1
ATOM 700 C CA . ASN A 1 91 ? -21.374 34.828 8.387 1.00 40.34 91 ASN A CA 1
ATOM 701 C C . ASN A 1 91 ? -20.001 35.357 8.858 1.00 40.34 91 ASN A C 1
ATOM 703 O O . ASN A 1 91 ? -19.893 35.714 10.029 1.00 40.34 91 ASN A O 1
ATOM 707 N N . SER A 1 92 ? -19.014 35.485 7.955 1.00 37.59 92 SER A N 1
ATOM 708 C CA . SER A 1 92 ? -18.023 36.591 7.851 1.00 37.59 92 SER A CA 1
ATOM 709 C C . SER A 1 92 ? -17.014 36.316 6.716 1.00 37.59 92 SER A C 1
ATOM 711 O O . SER A 1 92 ? -16.315 35.309 6.735 1.00 37.59 92 SER A O 1
ATOM 713 N N . ALA A 1 93 ? -16.925 37.206 5.724 1.00 32.72 93 ALA A N 1
ATOM 714 C CA . ALA A 1 93 ? -15.880 37.216 4.685 1.00 32.72 93 ALA A CA 1
ATOM 715 C C . ALA A 1 93 ? -14.637 38.016 5.148 1.00 32.72 93 ALA A C 1
ATOM 717 O O . ALA A 1 93 ? -14.735 38.743 6.134 1.00 32.72 93 ALA A O 1
ATOM 718 N N . PRO A 1 94 ? -13.543 38.088 4.365 1.00 41.28 94 PRO A N 1
ATOM 719 C CA . PRO A 1 94 ? -12.755 37.027 3.748 1.00 41.28 94 PRO A CA 1
ATOM 720 C C . PRO A 1 94 ? -11.353 36.976 4.397 1.00 41.28 94 PRO A C 1
ATOM 722 O O . PRO A 1 94 ? -10.719 38.009 4.619 1.00 41.28 94 PRO A O 1
ATOM 725 N N . HIS A 1 95 ? -10.805 35.787 4.641 1.00 31.05 95 HIS A N 1
ATOM 726 C CA . HIS A 1 95 ? -9.363 35.659 4.846 1.00 31.05 95 HIS A CA 1
ATOM 727 C C . HIS A 1 95 ? -8.837 34.545 3.956 1.00 31.05 95 HIS A C 1
ATOM 729 O O . HIS A 1 95 ? -9.332 33.419 3.993 1.00 31.05 95 HIS A O 1
ATOM 735 N N . GLN A 1 96 ? -7.866 34.903 3.118 1.00 43.19 96 GLN A N 1
ATOM 736 C CA . GLN A 1 96 ? -7.058 33.981 2.335 1.00 43.19 96 GLN A CA 1
ATOM 737 C C . GLN A 1 96 ? -6.274 33.089 3.305 1.00 43.19 96 GLN A C 1
ATOM 739 O O . GLN A 1 96 ? -5.146 33.390 3.677 1.00 43.19 96 GLN A O 1
ATOM 744 N N . GLY A 1 97 ? -6.899 32.011 3.766 1.00 32.16 97 GLY A N 1
ATOM 745 C CA . GLY A 1 97 ? -6.220 30.930 4.460 1.00 32.16 97 GLY A CA 1
ATOM 746 C C . GLY A 1 97 ? -5.737 29.938 3.419 1.00 32.16 97 GLY A C 1
ATOM 747 O O . GLY A 1 97 ? -6.552 29.270 2.788 1.00 32.16 97 GLY A O 1
ATOM 748 N N . GLN A 1 98 ? -4.423 29.869 3.216 1.00 36.88 98 GLN A N 1
ATOM 749 C CA . GLN A 1 98 ? -3.777 28.781 2.489 1.00 36.88 98 GLN A CA 1
ATOM 750 C C . GLN A 1 98 ? -4.280 27.451 3.065 1.00 36.88 98 GLN A C 1
ATOM 752 O O . GLN A 1 98 ? -3.994 27.121 4.215 1.00 36.88 98 GLN A O 1
ATOM 757 N N . GLY A 1 99 ? -5.079 26.717 2.290 1.00 35.72 99 GLY A N 1
ATOM 758 C CA . GLY A 1 99 ? -5.533 25.390 2.677 1.00 35.72 99 GLY A CA 1
ATOM 759 C C . GLY A 1 99 ? -4.317 24.486 2.822 1.00 35.72 99 GLY A C 1
ATOM 760 O O . GLY A 1 99 ? -3.618 24.229 1.844 1.00 35.72 99 GLY A O 1
ATOM 761 N N . GLN A 1 100 ? -4.032 24.025 4.039 1.00 40.72 100 GLN A N 1
ATOM 762 C CA . GLN A 1 100 ? -3.037 22.980 4.232 1.00 40.72 100 GLN A CA 1
ATOM 763 C C . GLN A 1 100 ? -3.537 21.720 3.518 1.00 40.72 100 GLN A C 1
ATOM 765 O O . GLN A 1 100 ? -4.580 21.163 3.862 1.00 40.72 100 GLN A O 1
ATOM 770 N N . MET A 1 101 ? -2.806 21.297 2.486 1.00 41.97 101 MET A N 1
ATOM 771 C CA . MET A 1 101 ? -3.114 20.077 1.750 1.00 41.97 101 MET A CA 1
ATOM 772 C C . MET A 1 101 ? -3.047 18.873 2.706 1.00 41.97 101 MET A C 1
ATOM 774 O O . MET A 1 101 ? -2.042 18.714 3.408 1.00 41.97 101 MET A O 1
ATOM 778 N N . PRO A 1 102 ? -4.065 17.995 2.747 1.00 51.06 102 PRO A N 1
ATOM 779 C CA . PRO A 1 102 ? -4.050 16.846 3.641 1.00 51.06 102 PRO A CA 1
ATOM 780 C C . PRO A 1 102 ? -2.865 15.936 3.302 1.00 51.06 102 PRO A C 1
ATOM 782 O O . PRO A 1 102 ? -2.623 15.608 2.143 1.00 51.06 102 PRO A O 1
ATOM 785 N N . ARG A 1 103 ? -2.111 15.510 4.323 1.00 59.75 103 ARG A N 1
ATOM 786 C CA . ARG A 1 103 ? -0.840 14.779 4.169 1.00 59.75 103 ARG A CA 1
ATOM 787 C C . ARG A 1 103 ? -0.970 13.447 3.420 1.00 59.75 103 ARG A C 1
ATOM 789 O O . ARG A 1 103 ? 0.024 12.951 2.903 1.00 59.75 103 ARG A O 1
ATOM 796 N N . VAL A 1 104 ? -2.179 12.897 3.301 1.00 62.81 104 VAL A N 1
ATOM 797 C CA . VAL A 1 104 ? -2.489 11.782 2.390 1.00 62.81 104 VAL A CA 1
ATOM 798 C C . VAL A 1 104 ? -2.023 12.086 0.955 1.00 62.81 104 VAL A C 1
ATOM 800 O O . VAL A 1 104 ? -1.429 11.220 0.324 1.00 62.81 104 VAL A O 1
ATOM 803 N N . ASN A 1 105 ? -2.095 13.345 0.504 1.00 64.62 105 ASN A N 1
ATOM 804 C CA . ASN A 1 105 ? -1.553 13.799 -0.782 1.00 64.62 105 ASN A CA 1
ATOM 805 C C . ASN A 1 105 ? -0.021 13.687 -0.888 1.00 64.62 105 ASN A C 1
ATOM 807 O O . ASN A 1 105 ? 0.502 13.670 -1.995 1.00 64.62 105 ASN A O 1
ATOM 811 N N . GLN A 1 106 ? 0.734 13.536 0.211 1.00 75.88 106 GLN A N 1
ATOM 812 C CA . GLN A 1 106 ? 2.171 13.226 0.120 1.00 75.88 106 GLN A CA 1
ATOM 813 C C . GLN A 1 106 ? 2.420 11.851 -0.507 1.00 75.88 106 GLN A C 1
ATOM 815 O O . GLN A 1 106 ? 3.458 11.655 -1.133 1.00 75.88 106 GLN A O 1
ATOM 820 N N . LEU A 1 107 ? 1.470 10.914 -0.397 1.00 85.12 107 LEU A N 1
ATOM 821 C CA . LEU A 1 107 ? 1.559 9.627 -1.088 1.00 85.12 107 LEU A CA 1
ATOM 822 C C . LEU A 1 107 ? 1.436 9.777 -2.611 1.00 85.12 107 LEU A C 1
ATOM 824 O O . LEU A 1 107 ? 1.924 8.909 -3.329 1.00 85.12 107 LEU A O 1
ATOM 828 N N . LEU A 1 108 ? 0.856 10.873 -3.121 1.00 84.38 108 LEU A N 1
ATOM 829 C CA . LEU A 1 108 ? 0.858 11.185 -4.559 1.00 84.38 108 LEU A CA 1
ATOM 830 C C . LEU A 1 108 ? 2.251 11.559 -5.075 1.00 84.38 108 LEU A C 1
ATOM 832 O O . LEU A 1 108 ? 2.480 11.508 -6.270 1.00 84.38 108 LEU A O 1
ATOM 836 N N . GLN A 1 109 ? 3.199 11.904 -4.202 1.00 85.25 109 GLN A N 1
ATOM 837 C CA . GLN A 1 109 ? 4.580 12.214 -4.600 1.00 85.25 109 GLN A CA 1
ATOM 838 C C . GLN A 1 109 ? 5.465 10.959 -4.659 1.00 85.25 109 GLN A C 1
ATOM 840 O O . GLN A 1 109 ? 6.672 11.045 -4.885 1.00 85.25 109 GLN A O 1
ATOM 845 N N . TRP A 1 110 ? 4.898 9.789 -4.363 1.00 91.00 110 TRP A N 1
ATOM 846 C CA . TRP A 1 110 ? 5.609 8.517 -4.312 1.00 91.00 110 TRP A CA 1
ATOM 847 C C . TRP A 1 110 ? 5.246 7.696 -5.546 1.00 91.00 110 TRP A C 1
ATOM 849 O O . TRP A 1 110 ? 4.154 7.828 -6.089 1.00 91.00 110 TRP A O 1
ATOM 859 N N . GLU A 1 111 ? 6.153 6.829 -5.985 1.00 92.94 111 GLU A N 1
ATOM 860 C CA . GLU A 1 111 ? 5.870 5.8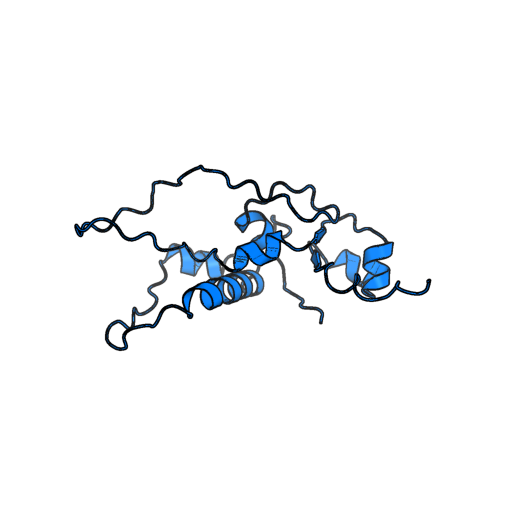84 -7.058 1.00 92.94 111 GLU A CA 1
ATOM 861 C C . GLU A 1 111 ? 4.845 4.848 -6.605 1.00 92.94 111 GLU A C 1
ATOM 863 O O . GLU A 1 111 ? 4.940 4.294 -5.503 1.00 92.94 111 GLU A O 1
ATOM 868 N N . HIS A 1 112 ? 3.896 4.545 -7.483 1.00 94.00 112 HIS A N 1
ATOM 869 C CA . HIS A 1 112 ? 2.840 3.567 -7.232 1.00 94.00 112 HIS A CA 1
ATOM 870 C C . HIS A 1 112 ? 3.091 2.304 -8.044 1.00 94.00 112 HIS A C 1
ATOM 872 O O . HIS A 1 112 ? 3.255 2.370 -9.262 1.00 94.00 112 HIS A O 1
ATOM 878 N N . HIS A 1 113 ? 3.116 1.151 -7.380 1.00 94.38 113 HIS A N 1
ATOM 879 C CA . HIS A 1 113 ? 3.422 -0.142 -7.989 1.00 94.38 113 HIS A CA 1
ATOM 880 C C . HIS A 1 113 ? 2.320 -1.154 -7.666 1.00 94.38 113 HIS A C 1
ATOM 882 O O . HIS A 1 113 ? 2.082 -1.463 -6.500 1.00 94.38 113 HIS A O 1
ATOM 888 N N . ALA A 1 114 ? 1.690 -1.709 -8.696 1.00 94.19 114 ALA A N 1
ATOM 889 C CA . ALA A 1 114 ? 0.779 -2.847 -8.615 1.00 94.19 114 ALA A CA 1
ATOM 890 C C . ALA A 1 114 ? 1.347 -4.042 -9.410 1.00 94.19 114 ALA A C 1
ATOM 892 O O . ALA A 1 114 ? 2.213 -3.850 -10.272 1.00 94.19 114 ALA A O 1
ATOM 893 N N . PRO A 1 115 ? 0.883 -5.279 -9.154 1.00 92.06 115 PRO A N 1
ATOM 894 C CA . PRO A 1 115 ? 1.251 -6.429 -9.968 1.00 92.06 115 PRO A CA 1
ATOM 895 C C . PRO A 1 115 ? 0.905 -6.223 -11.459 1.00 92.06 115 PRO A C 1
ATOM 897 O O . PRO A 1 115 ? -0.165 -5.694 -11.767 1.00 92.06 115 PRO A O 1
ATOM 900 N N . PRO A 1 116 ? 1.749 -6.688 -12.400 1.00 94.06 116 PRO A N 1
ATOM 901 C CA . PRO A 1 116 ? 3.041 -7.339 -12.179 1.00 94.06 116 PRO A CA 1
ATOM 902 C C . PRO A 1 116 ? 4.149 -6.342 -11.792 1.00 94.06 116 PRO A C 1
ATOM 904 O O . PRO A 1 116 ? 4.377 -5.342 -12.475 1.00 94.06 116 PRO A O 1
ATOM 907 N N . PHE A 1 117 ? 4.888 -6.649 -10.721 1.00 92.50 117 PHE A N 1
ATOM 908 C CA . PHE A 1 117 ? 5.979 -5.796 -10.243 1.00 92.50 117 PHE A CA 1
ATOM 909 C C . PHE A 1 117 ? 7.227 -5.907 -11.126 1.00 92.50 117 PHE A C 1
ATOM 911 O O . PHE A 1 117 ? 7.602 -6.990 -11.578 1.00 92.50 117 PHE A O 1
ATOM 918 N N . ARG A 1 118 ? 7.930 -4.785 -11.321 1.00 90.69 118 ARG A N 1
ATOM 919 C CA . ARG A 1 118 ? 9.221 -4.772 -12.025 1.00 90.69 118 ARG A CA 1
ATOM 920 C C . ARG A 1 118 ? 10.287 -5.495 -11.195 1.00 90.69 118 ARG A C 1
ATOM 922 O O . ARG A 1 118 ? 10.515 -5.146 -10.037 1.00 90.69 118 ARG A O 1
ATOM 929 N N . GLN A 1 119 ? 11.008 -6.430 -11.813 1.00 89.81 119 GLN A N 1
ATOM 930 C CA . GLN A 1 119 ? 12.027 -7.238 -11.130 1.00 89.81 119 GLN A CA 1
ATOM 931 C C . GLN A 1 119 ? 13.134 -6.395 -10.481 1.00 89.81 119 GLN A C 1
ATOM 933 O O . GLN A 1 119 ? 13.563 -6.696 -9.370 1.00 89.81 119 GLN A O 1
ATOM 938 N N . CYS A 1 120 ? 13.566 -5.313 -11.141 1.00 89.19 120 CYS A N 1
ATOM 939 C CA . CYS A 1 120 ? 14.580 -4.415 -10.589 1.00 89.19 120 CYS A CA 1
ATOM 940 C C . CYS A 1 120 ? 14.134 -3.802 -9.251 1.00 89.19 120 CYS A C 1
ATOM 942 O O . CYS A 1 120 ? 14.911 -3.771 -8.305 1.00 89.19 120 CYS A O 1
ATOM 944 N N . VAL A 1 121 ? 12.865 -3.399 -9.143 1.00 90.25 121 VAL A N 1
ATOM 945 C CA . VAL A 1 121 ? 12.280 -2.799 -7.936 1.00 90.25 121 VAL A CA 1
ATOM 946 C C . VAL A 1 121 ? 12.244 -3.814 -6.793 1.00 90.25 121 VAL A C 1
ATOM 948 O O . VAL A 1 121 ? 12.667 -3.506 -5.679 1.00 90.25 121 VAL A O 1
ATOM 951 N N . LEU A 1 122 ? 11.805 -5.042 -7.085 1.00 91.31 122 LEU A N 1
ATOM 952 C CA . LEU A 1 122 ? 11.768 -6.136 -6.113 1.00 91.31 122 LEU A CA 1
ATOM 953 C C . LEU A 1 122 ? 13.161 -6.488 -5.590 1.00 91.31 122 LEU A C 1
ATOM 955 O O . LEU A 1 122 ? 13.335 -6.676 -4.387 1.00 91.31 122 LEU A O 1
ATOM 959 N N . GLN A 1 123 ? 14.156 -6.542 -6.478 1.00 91.25 123 GLN A N 1
ATOM 960 C CA . GLN A 1 123 ? 15.530 -6.861 -6.106 1.00 91.25 123 GLN A CA 1
ATOM 961 C C . GLN A 1 123 ? 16.156 -5.753 -5.254 1.00 91.25 123 GLN A C 1
ATOM 963 O O . GLN A 1 123 ? 16.770 -6.056 -4.235 1.00 91.25 123 GLN A O 1
ATOM 968 N N . THR A 1 124 ? 15.957 -4.479 -5.614 1.00 90.31 124 THR A N 1
ATOM 969 C CA . THR A 1 124 ? 16.461 -3.337 -4.831 1.00 90.31 124 THR A CA 1
ATOM 970 C C . THR A 1 124 ? 15.909 -3.318 -3.403 1.00 90.31 124 THR A C 1
ATOM 972 O O . THR A 1 124 ? 16.605 -2.878 -2.493 1.00 90.31 124 THR A O 1
ATOM 975 N N . MET A 1 125 ? 14.680 -3.795 -3.189 1.00 87.88 125 MET A N 1
ATOM 976 C CA . MET A 1 125 ? 14.043 -3.826 -1.866 1.00 87.88 125 MET A CA 1
ATOM 977 C C . MET A 1 125 ? 14.121 -5.184 -1.160 1.00 87.88 125 MET A C 1
ATOM 979 O O . MET A 1 125 ? 13.561 -5.328 -0.076 1.00 87.88 125 MET A O 1
ATOM 983 N N . CYS A 1 126 ? 14.797 -6.175 -1.750 1.00 90.81 126 CYS A N 1
ATOM 984 C CA . CYS A 1 126 ? 14.860 -7.547 -1.237 1.00 90.81 126 CYS A CA 1
ATOM 985 C C . CYS A 1 126 ? 13.473 -8.208 -1.059 1.00 90.81 126 CYS A C 1
ATOM 987 O O . CYS A 1 126 ? 13.262 -8.981 -0.128 1.00 90.81 126 CYS A O 1
ATOM 989 N N . LEU A 1 127 ? 12.524 -7.922 -1.960 1.00 92.50 127 LEU A N 1
ATOM 990 C CA . LEU A 1 127 ? 11.127 -8.381 -1.891 1.00 92.50 127 LEU A CA 1
ATOM 991 C C . LEU A 1 127 ? 10.785 -9.526 -2.855 1.00 92.50 127 LEU A C 1
ATOM 993 O O . LEU A 1 127 ? 9.628 -9.930 -2.932 1.00 92.50 127 LEU A O 1
ATOM 997 N N . SER A 1 128 ? 11.763 -10.081 -3.576 1.00 91.75 128 SER A N 1
ATOM 998 C CA . SER A 1 128 ? 11.530 -11.102 -4.612 1.00 91.75 128 SER A CA 1
ATOM 999 C C . SER A 1 128 ? 10.716 -12.310 -4.127 1.00 91.75 128 SER A C 1
ATOM 1001 O O . SER A 1 128 ? 9.861 -12.799 -4.858 1.00 91.75 128 SER A O 1
ATOM 1003 N N . SER A 1 129 ? 10.929 -12.770 -2.891 1.00 93.25 129 SER A N 1
ATOM 1004 C CA . SER A 1 129 ? 10.193 -13.911 -2.319 1.00 93.25 129 SER A CA 1
ATOM 1005 C C . SER A 1 129 ? 8.814 -13.539 -1.763 1.00 93.25 129 SER A C 1
ATOM 1007 O O . SER A 1 129 ? 7.980 -14.416 -1.555 1.00 93.25 129 SER A O 1
ATOM 1009 N N . ALA A 1 130 ? 8.568 -12.252 -1.505 1.00 92.19 130 ALA A N 1
ATOM 1010 C CA . ALA A 1 130 ? 7.333 -11.758 -0.901 1.00 92.19 130 ALA A CA 1
ATOM 1011 C C . ALA A 1 130 ? 6.255 -11.403 -1.939 1.00 92.19 130 ALA A C 1
ATOM 1013 O O . ALA A 1 130 ? 5.116 -11.152 -1.560 1.00 92.19 130 ALA A O 1
ATOM 1014 N N . VAL A 1 131 ? 6.590 -11.419 -3.235 1.00 93.38 131 VAL A N 1
ATOM 1015 C CA . VAL A 1 131 ? 5.694 -11.062 -4.352 1.00 93.38 131 VAL A CA 1
ATOM 1016 C C . VAL A 1 131 ? 4.287 -11.665 -4.253 1.00 93.38 131 VAL A C 1
ATOM 1018 O O . VAL A 1 131 ? 3.343 -10.906 -4.460 1.00 93.38 131 VAL A O 1
ATOM 1021 N N . PRO A 1 132 ? 4.093 -12.956 -3.904 1.00 94.81 132 PRO A N 1
ATOM 1022 C CA . PRO A 1 132 ? 2.751 -13.541 -3.828 1.00 94.81 132 PRO A CA 1
ATOM 1023 C C . PRO A 1 132 ? 1.834 -12.892 -2.781 1.00 94.81 132 PRO A C 1
ATOM 1025 O O . PRO A 1 132 ? 0.624 -13.074 -2.842 1.00 94.81 132 PRO A O 1
ATOM 1028 N N . TYR A 1 133 ? 2.403 -12.154 -1.824 1.00 94.00 133 TYR A N 1
ATOM 1029 C CA . TYR A 1 133 ? 1.691 -11.550 -0.697 1.00 94.00 133 TYR A CA 1
ATOM 1030 C C . TYR A 1 133 ? 1.535 -10.029 -0.823 1.00 94.00 133 TYR A C 1
ATOM 1032 O O . TYR A 1 133 ? 0.909 -9.408 0.032 1.00 94.00 133 TYR A O 1
ATOM 1040 N N . ILE A 1 134 ? 2.116 -9.411 -1.856 1.00 94.69 134 ILE A N 1
ATOM 1041 C CA . ILE A 1 134 ? 2.088 -7.958 -2.043 1.00 94.69 134 ILE A CA 1
ATOM 1042 C C . ILE A 1 134 ? 1.036 -7.622 -3.099 1.00 94.69 134 ILE A C 1
ATOM 1044 O O . ILE A 1 134 ? 1.169 -7.991 -4.264 1.00 94.69 134 ILE A O 1
ATOM 1048 N N . THR A 1 135 ? 0.006 -6.878 -2.704 1.00 95.31 135 THR A N 1
ATOM 1049 C CA . THR A 1 135 ? -1.065 -6.422 -3.605 1.00 95.31 135 THR A CA 1
ATOM 1050 C C . THR A 1 135 ? -0.791 -5.043 -4.201 1.00 95.31 135 THR A C 1
ATOM 1052 O O . THR A 1 135 ? -1.251 -4.745 -5.301 1.00 95.31 135 THR A O 1
ATOM 1055 N N . PHE A 1 136 ? -0.038 -4.199 -3.494 1.00 95.56 136 PHE A N 1
ATOM 1056 C CA . PHE A 1 136 ? 0.302 -2.838 -3.901 1.00 95.56 136 PHE A CA 1
ATOM 1057 C C . PHE A 1 136 ? 1.522 -2.332 -3.123 1.00 95.56 136 PHE A C 1
ATOM 1059 O O . PHE A 1 136 ? 1.791 -2.787 -2.011 1.00 95.56 136 PHE A O 1
ATOM 1066 N N . MET A 1 137 ? 2.254 -1.370 -3.679 1.00 94.62 137 MET A N 1
ATOM 1067 C CA . MET A 1 137 ? 3.408 -0.756 -3.031 1.00 94.62 137 MET A CA 1
ATOM 1068 C C . MET A 1 137 ? 3.509 0.733 -3.374 1.00 94.62 137 MET A C 1
ATOM 1070 O O . MET A 1 137 ? 3.530 1.120 -4.541 1.00 94.62 137 MET A O 1
ATOM 1074 N N . PHE A 1 138 ? 3.650 1.556 -2.335 1.00 93.12 138 PHE A N 1
ATOM 1075 C CA . PHE A 1 138 ? 4.104 2.940 -2.452 1.00 93.12 138 PHE A CA 1
ATOM 1076 C C . PHE A 1 138 ? 5.614 2.985 -2.220 1.00 93.12 138 PHE A C 1
ATOM 1078 O O . PHE A 1 138 ? 6.102 2.476 -1.208 1.00 93.12 138 PHE A O 1
ATOM 1085 N N . ARG A 1 139 ? 6.361 3.614 -3.126 1.00 91.06 139 ARG A N 1
ATOM 1086 C CA . ARG A 1 139 ? 7.817 3.742 -3.024 1.00 91.06 139 ARG A CA 1
ATOM 1087 C C . ARG A 1 139 ? 8.240 5.196 -3.170 1.00 91.06 139 ARG A C 1
ATOM 1089 O O . ARG A 1 139 ? 7.978 5.834 -4.178 1.00 91.06 139 ARG A O 1
ATOM 1096 N N . ASN A 1 140 ? 8.975 5.710 -2.194 1.00 87.69 140 ASN A N 1
ATOM 1097 C CA . ASN A 1 140 ? 9.601 7.019 -2.322 1.00 87.69 140 ASN A CA 1
ATOM 1098 C C . ASN A 1 140 ? 10.912 6.924 -3.129 1.00 87.69 140 ASN A C 1
ATOM 1100 O O . ASN A 1 140 ? 11.852 6.255 -2.695 1.00 87.69 140 ASN A O 1
ATOM 1104 N N . SER A 1 141 ? 10.989 7.606 -4.275 1.00 73.56 141 SER A N 1
ATOM 1105 C CA . SER A 1 141 ? 12.186 7.602 -5.143 1.00 73.56 141 SER A CA 1
ATOM 1106 C C . SER A 1 141 ? 13.159 8.748 -4.890 1.00 73.56 141 SER A C 1
ATOM 1108 O O . SER A 1 141 ? 14.302 8.702 -5.341 1.00 73.56 141 SER A O 1
ATOM 1110 N N . SER A 1 142 ? 12.769 9.732 -4.077 1.00 63.03 142 SER A N 1
ATOM 1111 C CA . SER A 1 142 ? 13.634 10.844 -3.656 1.00 63.03 142 SER A CA 1
ATOM 1112 C C . SER A 1 142 ? 14.810 10.434 -2.750 1.00 63.03 142 SER A C 1
ATOM 1114 O O . SER A 1 142 ? 15.628 11.278 -2.395 1.00 63.03 142 SER A O 1
ATOM 1116 N N . ALA A 1 143 ? 14.952 9.150 -2.403 1.00 52.41 143 ALA A N 1
ATOM 1117 C CA . ALA A 1 143 ? 16.070 8.645 -1.605 1.00 52.41 143 ALA A CA 1
ATOM 1118 C C . ALA A 1 143 ? 17.357 8.333 -2.407 1.00 52.41 143 ALA A C 1
ATOM 1120 O O . ALA A 1 143 ? 18.365 8.002 -1.789 1.00 52.41 143 ALA A O 1
ATOM 1121 N N . LEU A 1 144 ? 17.358 8.423 -3.749 1.00 48.62 144 LEU A N 1
ATOM 1122 C CA . LEU A 1 144 ? 18.496 7.975 -4.580 1.00 48.62 144 LEU A CA 1
ATOM 1123 C C . LEU A 1 144 ? 19.148 9.040 -5.484 1.00 48.62 144 LEU A C 1
ATOM 1125 O O . LEU A 1 144 ? 20.072 8.707 -6.217 1.00 48.62 144 LEU A O 1
ATOM 1129 N N . THR A 1 145 ? 18.754 10.317 -5.428 1.00 44.84 145 THR A N 1
ATOM 1130 C CA . THR A 1 145 ? 19.324 11.363 -6.312 1.00 44.84 145 THR A CA 1
ATOM 1131 C C . THR A 1 145 ? 20.422 12.231 -5.682 1.00 44.84 145 THR A C 1
ATOM 1133 O O . THR A 1 145 ? 20.810 13.237 -6.267 1.00 44.84 145 THR A O 1
ATOM 1136 N N . LYS A 1 146 ? 20.976 11.869 -4.514 1.00 42.69 146 LYS A N 1
ATOM 1137 C CA . LYS A 1 146 ? 22.099 12.604 -3.892 1.00 42.69 146 LYS A CA 1
ATOM 1138 C C . LYS A 1 146 ? 23.395 11.793 -3.838 1.00 42.69 146 LYS A C 1
ATOM 1140 O O . LYS A 1 146 ? 23.948 11.615 -2.762 1.00 42.69 146 LYS A O 1
ATOM 1145 N N . THR A 1 147 ? 23.901 11.337 -4.980 1.00 43.84 147 THR A N 1
ATOM 1146 C CA . THR A 1 147 ? 25.307 10.906 -5.120 1.00 43.84 147 THR A CA 1
ATOM 1147 C C . THR A 1 147 ? 25.755 11.009 -6.580 1.00 43.84 147 THR A C 1
ATOM 1149 O O . THR A 1 147 ? 25.221 10.291 -7.420 1.00 43.84 147 THR A O 1
ATOM 1152 N N . GLY A 1 148 ? 26.758 11.862 -6.835 1.00 41.31 148 GLY A N 1
ATOM 1153 C CA . GLY A 1 148 ? 27.385 12.130 -8.142 1.00 41.31 148 GLY A CA 1
ATOM 1154 C C . GLY A 1 148 ? 26.649 13.238 -8.902 1.00 41.31 148 GLY A C 1
ATOM 1155 O O . GLY A 1 148 ? 25.457 13.122 -9.126 1.00 41.31 148 GLY A O 1
ATOM 1156 N N . ASP A 1 149 ? 27.236 14.365 -9.282 1.00 37.38 149 ASP A N 1
ATOM 1157 C CA . ASP A 1 149 ? 28.589 14.583 -9.778 1.00 37.38 149 ASP A CA 1
ATOM 1158 C C . ASP A 1 149 ? 28.923 16.080 -9.636 1.00 37.38 149 ASP A C 1
ATOM 1160 O O . ASP A 1 149 ? 28.092 16.931 -9.949 1.00 37.38 149 ASP A O 1
ATOM 1164 N N . ASN A 1 150 ? 30.110 16.401 -9.126 1.00 37.41 150 ASN A N 1
ATOM 1165 C CA . ASN A 1 150 ? 30.768 17.660 -9.464 1.00 37.41 150 ASN A CA 1
ATOM 1166 C C . ASN A 1 150 ? 32.282 17.458 -9.351 1.00 37.41 150 ASN A C 1
ATOM 1168 O O . ASN A 1 150 ? 32.951 17.986 -8.462 1.00 37.41 150 ASN A O 1
ATOM 1172 N N . SER A 1 151 ? 32.802 16.607 -10.234 1.00 42.75 151 SER A N 1
ATOM 1173 C CA . SER A 1 151 ? 34.194 16.671 -10.661 1.00 42.75 151 SER A CA 1
ATOM 1174 C C . SER A 1 151 ? 34.255 17.365 -12.028 1.00 42.75 151 SER A C 1
ATOM 1176 O O . SER A 1 151 ? 33.475 17.026 -12.910 1.00 42.75 151 SER A O 1
ATOM 1178 N N . GLN A 1 152 ? 35.244 18.256 -12.194 1.00 45.50 152 GLN A N 1
ATOM 1179 C CA . GLN A 1 152 ? 35.521 19.180 -13.320 1.00 45.50 152 GLN A CA 1
ATOM 1180 C C . GLN A 1 152 ? 34.801 20.534 -13.171 1.00 45.50 152 GLN A C 1
ATOM 1182 O O . GLN A 1 152 ? 33.581 20.591 -13.102 1.00 45.50 152 GLN A O 1
ATOM 1187 N N . VAL A 1 153 ? 35.494 21.673 -13.055 1.00 36.78 153 VAL A N 1
ATOM 1188 C CA . VAL A 1 153 ? 36.747 22.115 -13.708 1.00 36.78 153 VAL A CA 1
ATOM 1189 C C . VAL A 1 153 ? 37.685 22.792 -12.711 1.00 36.78 153 VAL A C 1
ATOM 1191 O O . VAL A 1 153 ? 37.175 23.535 -11.844 1.00 36.78 153 VAL A O 1
#

pLDDT: mean 71.57, std 21.42, range [31.05, 95.56]

Solvent-accessible surface area (backbone atoms only — not comparable to full-atom values): 10189 Å² total; per-residue (Å²): 137,89,85,88,68,56,65,27,36,48,57,42,54,49,51,53,47,52,44,44,49,69,49,54,70,82,55,87,75,59,88,88,65,75,70,73,82,78,72,51,74,67,58,56,49,55,49,73,43,75,40,88,90,44,57,4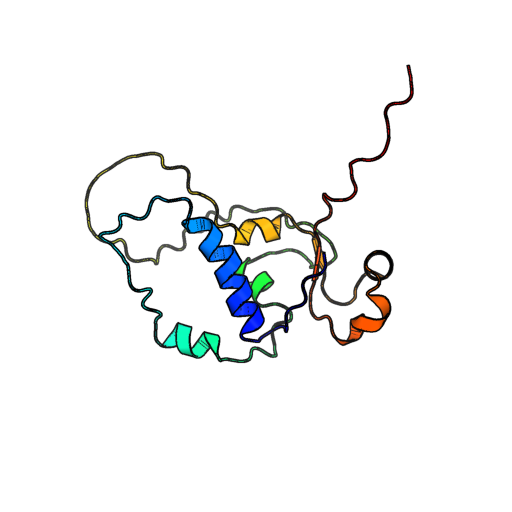3,60,67,55,60,73,66,67,63,87,57,89,30,78,59,47,54,47,80,84,72,85,70,83,69,76,76,85,77,70,82,77,80,93,72,93,82,88,88,77,95,68,82,77,78,73,53,43,56,58,58,61,44,73,18,22,28,34,31,78,84,71,60,66,68,60,29,58,77,68,72,36,70,89,49,52,94,78,56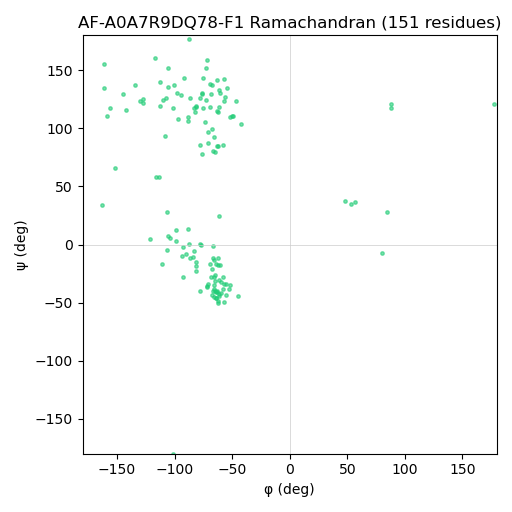,53,55,45,82,42,74,68,87,82,70,78,88,73,87,85,88,80,86,135

Mean predicted aligned error: 13.96 Å

Foldseek 3Di:
DDDDAQAQALRLVVVVCVLQVVLPVVPDDDPVCPPVPDDDPVVVVSSGGGDPPDLHVLCVVLVFPDPLQFDLTDDDPPPPPPPPPDDDDDDDDDDPDDPRDRSSCVLSRWTKHAPPHDPVVCVVVVNPVVNVVRGIDTHHPVPPPPDDDDDDD

InterPro domains:
  IPR027417 P-loop containing nucleoside triphosphate hydrolase [G3DSA:3.40.50.300] (4-70)
  IPR027417 P-loop containing nucleoside triphosphate hydrolase [SSF52540] (3-66)
  IPR050496 SNF2/RAD54 Helicase and DNA Repair [PTHR45629] (4-95)

Radius of gyration: 19.77 Å; Cα contacts (8 Å, |Δi|>4): 117; chains: 1; bounding box: 61×51×40 Å

Sequence (153 aa):
MLLLLTAGTIEEKIFQRQISKTGLSEAVVDPSNINVNKMADHELKDLFTLHEHCPCQTHQLLRCGCSSRGEVPDYLEDGSTVSDIRPCQLNSAPHQGQGQMPRVNQLLQWEHHAPPFRQCVLQTMCLSSAVPYITFMFRNSSALTKTGDNSQV

Nearest PDB structures (foldseek):
  1z3i-assembly1_X  TM=6.364E-01  e=1.220E-02  Danio rerio